Protein AF-A0A368G3A6-F1 (afdb_monomer)

Foldseek 3Di:
DDQDDDPPDDPLRNLLSVLLVCQQPVDVLSLVLLQEADDDPDDDDDPVRHHYDPPVVLVVSLLVVCVVVPCNDPCSCPHPVNVVSVVVSVSSSVSNRNSSVQQNQWDADPVVSDTHGDPVCVPPDDPPPPPPPPPPDDD

Radius of gyration: 18.79 Å; Cα contacts (8 Å, |Δi|>4): 119; chains: 1; bounding box: 37×65×43 Å

Structure (mmCIF, N/CA/C/O backbone):
data_AF-A0A368G3A6-F1
#
_entry.id   AF-A0A368G3A6-F1
#
loop_
_atom_site.group_PDB
_atom_site.id
_atom_site.type_symbol
_atom_site.label_atom_id
_atom_site.label_alt_id
_atom_site.label_comp_id
_atom_site.label_asym_id
_atom_site.label_entity_id
_atom_site.label_seq_id
_atom_site.pdbx_PDB_ins_code
_atom_site.Cartn_x
_atom_site.Cartn_y
_atom_site.Cartn_z
_atom_site.occupancy
_atom_site.B_iso_or_equiv
_atom_site.auth_seq_id
_atom_site.auth_comp_id
_atom_site.auth_asym_id
_atom_site.auth_atom_id
_atom_site.pdbx_PDB_model_num
ATOM 1 N N . MET A 1 1 ? 13.017 5.667 -6.980 1.00 52.59 1 MET A N 1
ATOM 2 C CA . MET A 1 1 ? 11.847 6.544 -6.786 1.00 52.59 1 MET A CA 1
ATOM 3 C C . MET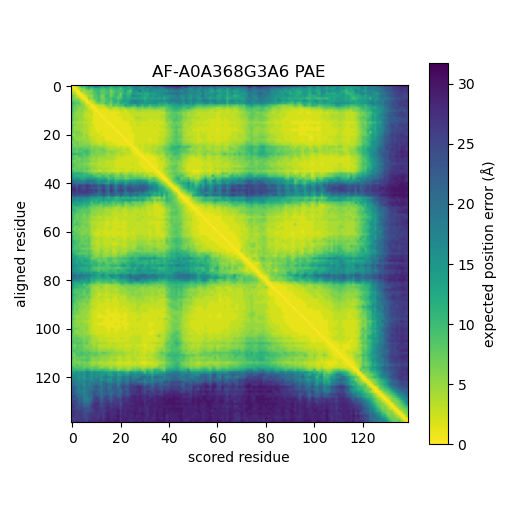 A 1 1 ? 11.887 6.927 -5.330 1.00 52.59 1 MET A C 1
ATOM 5 O O . MET A 1 1 ? 11.713 6.046 -4.495 1.00 52.59 1 MET A O 1
ATOM 9 N N . ASP A 1 2 ? 12.217 8.178 -5.041 1.00 55.88 2 ASP A N 1
ATOM 10 C CA . ASP A 1 2 ? 12.396 8.629 -3.664 1.00 55.88 2 ASP A CA 1
ATOM 11 C C . ASP A 1 2 ? 11.025 8.909 -3.047 1.00 55.88 2 ASP A C 1
ATOM 13 O O . ASP A 1 2 ? 10.130 9.445 -3.710 1.00 55.88 2 ASP A O 1
ATOM 17 N N . TYR A 1 3 ? 10.817 8.483 -1.801 1.00 60.41 3 TYR A N 1
ATOM 18 C CA . TYR A 1 3 ? 9.591 8.811 -1.081 1.00 60.41 3 TYR A CA 1
ATOM 19 C C . TYR A 1 3 ? 9.590 10.313 -0.785 1.00 60.41 3 TYR A C 1
ATOM 21 O O . TYR A 1 3 ? 10.352 10.791 0.050 1.00 60.41 3 TYR A O 1
ATOM 29 N N . GLN A 1 4 ? 8.738 11.059 -1.483 1.00 62.00 4 GLN A N 1
ATOM 30 C CA . GLN A 1 4 ? 8.565 12.490 -1.258 1.00 62.00 4 GLN A CA 1
ATOM 31 C C . GLN A 1 4 ? 7.314 12.728 -0.419 1.00 62.00 4 GLN A C 1
ATOM 33 O O . GLN A 1 4 ? 6.190 12.506 -0.881 1.00 62.00 4 GLN A O 1
ATOM 38 N N . TYR A 1 5 ? 7.520 13.192 0.812 1.00 59.34 5 TYR A N 1
ATOM 39 C CA . TYR A 1 5 ? 6.441 13.662 1.670 1.00 59.34 5 TYR A CA 1
ATOM 40 C C . TYR A 1 5 ? 5.799 14.912 1.060 1.00 59.34 5 TYR A C 1
ATOM 42 O O . TYR A 1 5 ? 6.483 15.875 0.713 1.00 59.34 5 TYR A O 1
ATOM 50 N N . ARG A 1 6 ? 4.473 14.898 0.923 1.00 67.00 6 ARG A N 1
ATOM 51 C CA . ARG A 1 6 ? 3.692 16.027 0.414 1.00 67.00 6 ARG A CA 1
ATOM 52 C C . ARG A 1 6 ? 2.894 16.599 1.576 1.00 67.00 6 ARG A C 1
ATOM 54 O O . ARG A 1 6 ? 1.987 15.947 2.075 1.00 67.00 6 ARG A O 1
ATOM 61 N N . SER A 1 7 ? 3.194 17.831 1.979 1.00 59.31 7 SER A N 1
ATOM 62 C CA . SER A 1 7 ? 2.597 18.488 3.157 1.00 59.31 7 SER A CA 1
ATOM 63 C C . SER A 1 7 ? 1.074 18.677 3.105 1.00 59.31 7 SER A C 1
ATOM 65 O O . SER A 1 7 ? 0.468 19.008 4.117 1.00 59.31 7 SER A O 1
ATOM 67 N N . ARG A 1 8 ? 0.446 18.470 1.939 1.00 73.56 8 ARG A N 1
ATOM 68 C CA . ARG A 1 8 ? -1.009 18.572 1.729 1.00 73.56 8 ARG A CA 1
ATOM 69 C C . ARG A 1 8 ? -1.706 17.224 1.529 1.00 73.56 8 ARG A C 1
ATOM 71 O O . ARG A 1 8 ? -2.898 17.213 1.227 1.00 73.56 8 ARG A O 1
ATOM 78 N N . ASP A 1 9 ? -0.988 16.109 1.646 1.00 78.19 9 ASP A N 1
ATOM 79 C CA . ASP A 1 9 ? -1.593 14.792 1.470 1.00 78.19 9 ASP A CA 1
ATOM 80 C C . ASP A 1 9 ? -2.432 14.423 2.702 1.00 78.19 9 ASP A C 1
ATOM 82 O O . ASP A 1 9 ? -1.983 14.512 3.843 1.00 78.19 9 ASP A O 1
ATOM 86 N N . ASN A 1 10 ? -3.663 13.969 2.472 1.00 83.56 10 ASN A N 1
ATOM 87 C CA . ASN A 1 10 ? -4.465 13.364 3.532 1.00 83.56 10 ASN A CA 1
ATOM 88 C C . ASN A 1 10 ? -3.927 11.969 3.906 1.00 83.56 10 ASN A C 1
ATOM 90 O O . ASN A 1 10 ? -3.131 11.375 3.174 1.00 83.56 10 ASN A O 1
ATOM 94 N N . ALA A 1 11 ? -4.397 11.413 5.028 1.00 81.38 11 ALA A N 1
ATOM 95 C CA . ALA A 1 11 ? -3.958 10.104 5.520 1.00 81.38 11 ALA A CA 1
ATOM 96 C C . ALA A 1 11 ? -4.044 9.006 4.444 1.00 81.38 11 ALA A C 1
ATOM 98 O O . ALA A 1 11 ? -3.087 8.267 4.229 1.00 81.38 11 ALA A O 1
ATOM 99 N N . PHE A 1 12 ? -5.136 8.965 3.676 1.00 86.56 12 PHE A N 1
ATOM 100 C CA . PHE A 1 12 ? -5.296 8.023 2.568 1.00 86.56 12 PHE A CA 1
ATOM 101 C C . PHE A 1 12 ? -4.214 8.178 1.485 1.00 86.56 12 PHE A C 1
ATOM 103 O O . PHE A 1 12 ? -3.678 7.179 0.994 1.00 86.56 12 PHE A O 1
ATOM 110 N N . GLN A 1 13 ? -3.884 9.409 1.087 1.00 86.88 13 GLN A N 1
ATOM 111 C CA . GLN A 1 13 ? -2.849 9.699 0.092 1.00 86.88 13 GLN A CA 1
ATOM 112 C C . GLN A 1 13 ? -1.457 9.327 0.609 1.00 86.88 13 GLN A C 1
ATOM 114 O O . GLN A 1 13 ? -0.714 8.658 -0.117 1.00 86.88 13 GLN A O 1
ATOM 119 N N . MET A 1 14 ? -1.151 9.657 1.868 1.00 85.25 14 MET A N 1
ATOM 120 C CA . MET A 1 14 ? 0.093 9.261 2.531 1.00 85.25 14 MET A CA 1
ATOM 121 C C . MET A 1 14 ? 0.232 7.738 2.589 1.00 85.25 14 MET A C 1
ATOM 123 O O . MET A 1 14 ? 1.210 7.196 2.072 1.00 85.25 14 MET A O 1
ATOM 127 N N . SER A 1 15 ? -0.780 7.024 3.098 1.00 88.38 15 SER A N 1
ATOM 128 C CA . SER A 1 15 ? -0.784 5.556 3.140 1.00 88.38 15 SER A CA 1
ATOM 129 C C . SER A 1 15 ? -0.657 4.948 1.742 1.00 88.38 15 SER A C 1
ATOM 131 O O . SER A 1 15 ? 0.076 3.984 1.549 1.00 88.38 15 SER A O 1
ATOM 133 N N . THR A 1 16 ? -1.318 5.523 0.731 1.00 90.56 16 THR A N 1
ATOM 134 C CA . THR A 1 16 ? -1.216 5.037 -0.655 1.00 90.56 16 THR A CA 1
ATOM 135 C C . THR A 1 16 ? 0.207 5.194 -1.197 1.00 90.56 16 THR A C 1
ATOM 137 O O . THR A 1 16 ? 0.723 4.286 -1.852 1.00 90.56 16 THR A O 1
ATOM 140 N N . SER A 1 17 ? 0.849 6.337 -0.951 1.00 88.31 17 SER A N 1
ATOM 141 C CA . SER A 1 17 ? 2.228 6.591 -1.381 1.00 88.31 17 SER A CA 1
ATOM 142 C C . SER A 1 17 ? 3.229 5.705 -0.645 1.00 88.31 17 SER A C 1
ATOM 144 O O . SER A 1 17 ? 4.126 5.155 -1.284 1.00 88.31 17 SER A O 1
ATOM 146 N N . PHE A 1 18 ? 3.021 5.483 0.651 1.00 88.69 18 PHE A N 1
ATOM 147 C CA . PHE A 1 18 ? 3.814 4.561 1.453 1.00 88.69 18 PHE A CA 1
ATOM 148 C C . PHE A 1 18 ? 3.693 3.111 0.964 1.00 88.69 18 PHE A C 1
ATOM 150 O O . PHE A 1 18 ? 4.701 2.474 0.664 1.00 88.69 18 PHE A O 1
ATOM 157 N N . TYR A 1 19 ? 2.472 2.598 0.778 1.00 91.75 19 TYR A N 1
ATOM 158 C CA . TYR A 1 19 ? 2.274 1.250 0.240 1.00 91.75 19 TYR A CA 1
ATOM 159 C C . TYR A 1 19 ? 2.880 1.095 -1.147 1.00 91.75 19 TYR A C 1
ATOM 161 O O . TYR A 1 19 ? 3.462 0.059 -1.453 1.00 91.75 19 TYR A O 1
ATOM 169 N N . ARG A 1 20 ? 2.778 2.124 -1.993 1.00 90.88 20 ARG A N 1
ATOM 170 C CA . ARG A 1 20 ? 3.413 2.109 -3.310 1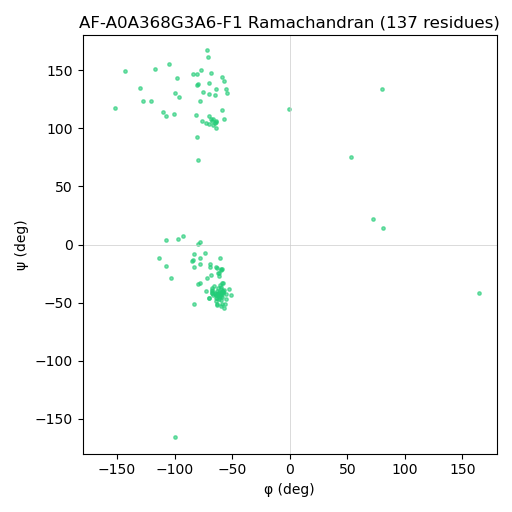.00 90.88 20 ARG A CA 1
ATOM 171 C C . ARG A 1 20 ? 4.926 1.950 -3.182 1.00 90.88 20 ARG A C 1
ATOM 173 O O . ARG A 1 20 ? 5.490 1.106 -3.868 1.00 90.88 20 ARG A O 1
ATOM 180 N N . PHE A 1 21 ? 5.552 2.730 -2.304 1.00 89.25 21 PHE A N 1
ATOM 181 C CA . PHE A 1 21 ? 6.979 2.623 -2.024 1.00 89.25 21 PHE A CA 1
ATOM 182 C C . PHE A 1 21 ? 7.347 1.221 -1.524 1.00 89.25 21 PHE A C 1
ATOM 184 O O . PHE A 1 21 ? 8.217 0.585 -2.113 1.00 89.25 21 PHE A O 1
ATOM 191 N N . LEU A 1 22 ? 6.648 0.691 -0.516 1.00 89.81 22 LEU A N 1
ATOM 192 C CA . LEU A 1 22 ? 6.915 -0.656 -0.006 1.00 89.81 22 LEU A CA 1
ATOM 193 C C . LEU A 1 22 ? 6.804 -1.713 -1.105 1.00 89.81 22 LEU A C 1
ATOM 195 O O . LEU A 1 22 ? 7.756 -2.441 -1.360 1.00 89.81 22 LEU A O 1
ATOM 199 N N . LEU A 1 23 ? 5.672 -1.770 -1.805 1.00 90.19 23 LEU A N 1
ATOM 200 C CA . LEU A 1 23 ? 5.381 -2.796 -2.809 1.00 90.19 23 LEU A CA 1
ATOM 201 C C . LEU A 1 23 ? 6.406 -2.836 -3.952 1.00 90.19 23 LEU A C 1
ATOM 203 O O . LEU A 1 23 ? 6.687 -3.914 -4.482 1.00 90.19 23 LEU A O 1
ATOM 207 N N . GLN A 1 24 ? 6.970 -1.681 -4.319 1.00 88.06 24 GLN A N 1
ATOM 208 C CA . GLN A 1 24 ? 8.023 -1.582 -5.331 1.00 88.06 24 GLN A CA 1
ATOM 209 C C . GLN A 1 24 ? 9.377 -2.119 -4.850 1.00 88.06 24 GLN A C 1
ATOM 211 O O . GLN A 1 24 ? 10.147 -2.593 -5.679 1.00 88.06 24 GLN A O 1
ATOM 216 N N . ASN A 1 25 ? 9.659 -2.060 -3.546 1.00 86.25 25 ASN A N 1
ATOM 217 C CA . ASN A 1 25 ? 10.971 -2.390 -2.984 1.00 86.25 25 ASN A CA 1
ATOM 218 C C . ASN A 1 25 ? 11.028 -3.774 -2.318 1.00 86.25 25 ASN A C 1
ATOM 220 O O . ASN A 1 25 ? 12.079 -4.405 -2.315 1.00 86.25 25 ASN A O 1
ATOM 224 N N . ILE A 1 26 ? 9.914 -4.281 -1.783 1.00 84.56 26 ILE A N 1
ATOM 225 C CA . ILE A 1 26 ? 9.884 -5.570 -1.065 1.00 84.56 26 ILE A CA 1
ATOM 226 C C . ILE A 1 26 ? 9.729 -6.783 -1.992 1.00 84.56 26 ILE A C 1
ATOM 228 O O . ILE A 1 26 ? 9.903 -7.922 -1.565 1.00 84.56 26 ILE A O 1
ATOM 232 N N . THR A 1 27 ? 9.363 -6.566 -3.258 1.00 85.12 27 THR A N 1
ATOM 233 C CA . THR A 1 27 ? 9.127 -7.656 -4.213 1.00 85.12 27 THR A CA 1
ATOM 234 C C . THR A 1 27 ? 10.382 -7.902 -5.043 1.00 85.12 27 THR A C 1
ATOM 236 O O . THR A 1 27 ? 10.871 -6.985 -5.697 1.00 85.12 27 THR A O 1
ATOM 239 N N . HIS A 1 28 ? 10.865 -9.147 -5.106 1.00 83.31 28 HIS A N 1
ATOM 240 C CA . HIS A 1 28 ? 11.969 -9.521 -5.992 1.00 83.31 28 HIS A CA 1
ATOM 241 C C . HIS A 1 28 ? 11.565 -10.621 -6.998 1.00 83.31 28 HIS A C 1
ATOM 243 O O . HIS A 1 28 ? 11.129 -11.703 -6.590 1.00 83.31 28 HIS A O 1
ATOM 249 N N . PRO A 1 29 ? 11.705 -10.391 -8.319 1.00 87.06 29 PRO A N 1
ATOM 250 C CA . PRO A 1 29 ? 11.915 -9.097 -8.978 1.00 87.06 29 PRO A CA 1
ATOM 251 C C . PRO A 1 29 ? 10.675 -8.186 -8.890 1.00 87.06 29 PRO A C 1
ATOM 253 O O . PRO A 1 29 ? 9.537 -8.664 -8.931 1.00 87.06 29 PRO A O 1
ATOM 256 N N . ALA A 1 30 ? 10.900 -6.871 -8.814 1.00 88.19 30 ALA A N 1
ATOM 257 C CA . ALA A 1 30 ? 9.893 -5.871 -8.447 1.00 88.19 30 ALA A CA 1
ATOM 258 C C . ALA A 1 30 ? 8.637 -5.878 -9.335 1.00 88.19 30 ALA A C 1
ATOM 260 O O . ALA A 1 30 ? 7.517 -5.814 -8.827 1.00 88.19 30 ALA A O 1
ATOM 261 N N . TYR A 1 31 ? 8.789 -6.073 -10.649 1.00 89.56 31 TYR A N 1
ATOM 262 C CA . TYR A 1 31 ? 7.668 -6.109 -11.599 1.00 89.56 31 TYR A CA 1
ATOM 263 C C . TYR A 1 31 ? 6.625 -7.202 -11.307 1.00 89.56 31 TYR A C 1
ATOM 265 O O . TYR A 1 31 ? 5.473 -7.094 -11.731 1.00 89.56 31 TYR A O 1
ATOM 273 N N . ARG A 1 32 ? 6.971 -8.261 -10.555 1.00 91.00 32 ARG A N 1
ATOM 274 C CA . ARG A 1 32 ? 6.019 -9.340 -10.231 1.00 91.00 32 ARG A CA 1
ATOM 275 C C . ARG A 1 32 ? 4.820 -8.855 -9.431 1.00 91.00 32 ARG A C 1
ATOM 277 O O . ARG A 1 32 ? 3.764 -9.483 -9.524 1.00 91.00 32 ARG A O 1
ATOM 284 N N . ILE A 1 33 ? 4.947 -7.747 -8.701 1.00 91.06 33 ILE A N 1
ATOM 285 C CA . ILE A 1 33 ? 3.845 -7.211 -7.904 1.00 91.06 33 ILE A CA 1
ATOM 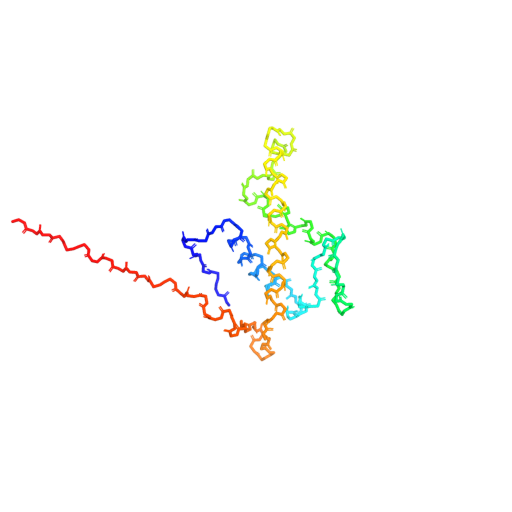286 C C . ILE A 1 33 ? 2.644 -6.796 -8.766 1.00 91.06 33 ILE A C 1
ATOM 288 O O . ILE A 1 33 ? 1.505 -6.861 -8.311 1.00 91.06 33 ILE A O 1
ATOM 292 N N . GLN A 1 34 ? 2.867 -6.478 -10.049 1.00 90.56 34 GLN A N 1
ATOM 293 C CA . GLN A 1 34 ? 1.806 -6.122 -10.998 1.00 90.56 34 GLN A CA 1
ATOM 294 C C . GLN A 1 34 ? 0.825 -7.273 -11.275 1.00 90.56 34 GLN A C 1
ATOM 296 O O . GLN A 1 34 ? -0.294 -7.034 -11.723 1.00 90.56 34 GLN A O 1
ATOM 301 N N . LYS A 1 35 ? 1.211 -8.522 -10.983 1.00 90.38 35 LYS A N 1
ATOM 302 C CA . LYS A 1 35 ? 0.348 -9.702 -11.154 1.00 90.38 35 LYS A CA 1
ATOM 303 C C . LYS A 1 35 ? -0.687 -9.854 -10.038 1.00 90.38 35 LYS A C 1
ATOM 305 O O . LYS A 1 35 ? -1.577 -10.694 -10.168 1.00 90.38 35 LYS A O 1
ATOM 310 N N . TYR A 1 36 ? -0.566 -9.088 -8.953 1.00 89.25 36 TYR A N 1
ATOM 311 C CA . TYR A 1 36 ? -1.411 -9.214 -7.771 1.00 89.25 36 TYR A CA 1
ATOM 312 C C . TYR A 1 36 ? -2.448 -8.091 -7.661 1.00 89.25 36 TYR A C 1
ATOM 314 O O . TYR A 1 36 ? -2.294 -6.975 -8.168 1.00 89.25 36 TYR A O 1
ATOM 322 N N . ALA A 1 37 ? -3.534 -8.393 -6.963 1.00 83.19 37 ALA A N 1
ATOM 323 C CA . ALA A 1 37 ? -4.576 -7.462 -6.583 1.00 83.19 37 ALA A CA 1
ATOM 324 C C . ALA A 1 37 ? -5.097 -7.815 -5.189 1.00 83.19 37 ALA A C 1
ATOM 326 O O . ALA A 1 37 ? -5.165 -8.980 -4.819 1.00 83.19 37 ALA A O 1
ATOM 327 N N . ILE A 1 38 ? -5.536 -6.807 -4.445 1.00 78.38 38 ILE A N 1
ATOM 328 C CA . ILE A 1 38 ? -6.366 -7.012 -3.259 1.00 78.38 38 ILE A CA 1
ATOM 329 C C . ILE A 1 38 ? -7.808 -6.750 -3.668 1.00 78.38 38 ILE A C 1
ATOM 331 O O . ILE A 1 38 ? -8.100 -5.727 -4.297 1.00 78.38 38 ILE A O 1
ATOM 335 N N . ARG A 1 39 ? -8.713 -7.673 -3.342 1.00 69.69 39 ARG A N 1
ATOM 336 C CA . ARG A 1 39 ? -10.115 -7.622 -3.770 1.00 69.69 39 ARG A CA 1
ATOM 337 C C . ARG A 1 39 ? -11.035 -7.815 -2.577 1.00 69.69 39 ARG A C 1
ATOM 339 O O . ARG A 1 39 ? -10.845 -8.723 -1.781 1.00 69.69 39 ARG A O 1
ATOM 346 N N . LYS A 1 40 ? -12.075 -6.982 -2.481 1.00 62.81 40 LYS A N 1
ATOM 347 C CA . LYS A 1 40 ? -13.208 -7.289 -1.601 1.00 62.81 40 LYS A CA 1
ATOM 348 C C . LYS A 1 40 ? -14.075 -8.318 -2.313 1.00 62.81 40 LYS A C 1
ATOM 350 O O . LYS A 1 40 ? -14.542 -8.053 -3.422 1.00 62.81 40 LYS A O 1
ATOM 355 N N . ASN A 1 41 ? -14.316 -9.463 -1.684 1.00 59.31 41 ASN A N 1
ATOM 356 C CA . ASN A 1 41 ? -15.413 -10.333 -2.093 1.00 59.31 41 ASN A CA 1
ATOM 357 C C . ASN A 1 41 ? -16.703 -9.509 -1.972 1.00 59.31 41 ASN A C 1
ATOM 359 O O . ASN A 1 41 ? -17.026 -9.056 -0.877 1.00 59.31 41 ASN A O 1
ATOM 363 N N . GLY A 1 42 ? -17.403 -9.230 -3.078 1.00 52.31 42 GLY A N 1
ATOM 364 C CA . GLY A 1 42 ? -18.716 -8.595 -2.954 1.00 52.31 42 GLY A CA 1
ATOM 365 C C . GLY A 1 42 ? -19.346 -7.953 -4.183 1.00 52.31 42 GLY A C 1
ATOM 366 O O . GLY A 1 42 ? -20.547 -8.118 -4.343 1.00 52.31 42 GLY A O 1
ATOM 367 N N . ARG A 1 43 ? -18.641 -7.216 -5.056 1.00 51.44 43 ARG A N 1
ATOM 368 C CA . ARG A 1 43 ? -19.316 -6.513 -6.175 1.00 51.44 43 ARG A CA 1
ATOM 369 C C . ARG A 1 43 ? -18.420 -6.309 -7.401 1.00 51.44 43 ARG A C 1
ATOM 371 O O . ARG A 1 43 ? -17.454 -5.561 -7.325 1.00 51.44 43 ARG A O 1
ATOM 378 N N . GLY A 1 44 ? -18.825 -6.910 -8.525 1.00 49.41 44 GLY A N 1
ATOM 379 C CA . GLY A 1 44 ? -18.512 -6.473 -9.895 1.00 49.41 44 GLY A CA 1
ATOM 380 C C . GLY A 1 44 ? -17.133 -6.829 -10.473 1.00 49.41 44 GLY A C 1
ATOM 381 O O . GLY A 1 44 ? -16.105 -6.630 -9.840 1.00 49.41 44 GLY A O 1
ATOM 382 N N . GLY A 1 45 ? -17.138 -7.319 -11.721 1.00 54.44 45 GLY A N 1
ATOM 383 C CA . GLY A 1 45 ? -16.004 -7.329 -12.659 1.00 54.44 45 GLY A CA 1
ATOM 384 C C . GLY A 1 45 ? -14.697 -7.945 -12.154 1.00 54.44 45 GLY A C 1
ATOM 385 O O . GLY A 1 45 ? -13.733 -7.229 -11.889 1.00 54.44 45 GLY A O 1
ATOM 386 N N . ARG A 1 46 ? -14.615 -9.280 -12.072 1.00 56.03 46 ARG A N 1
ATOM 387 C CA . ARG A 1 46 ? -13.317 -9.947 -11.889 1.00 56.03 46 ARG A CA 1
ATOM 388 C C . ARG A 1 46 ? -12.502 -9.822 -13.173 1.00 56.03 46 ARG A C 1
ATOM 390 O O . ARG A 1 46 ? -12.780 -10.523 -14.140 1.00 56.03 46 ARG A O 1
ATOM 397 N N . ASP A 1 47 ? -11.434 -9.031 -13.132 1.00 67.06 47 ASP A N 1
ATOM 398 C CA . ASP A 1 47 ? -10.311 -9.263 -14.038 1.00 67.06 47 ASP A CA 1
ATOM 399 C C . ASP A 1 47 ? -9.717 -10.629 -13.669 1.00 67.06 47 ASP A C 1
ATOM 401 O O . ASP A 1 47 ? -9.153 -10.786 -12.583 1.00 67.06 47 ASP A O 1
ATOM 405 N N . ARG A 1 48 ? -9.949 -11.642 -14.507 1.00 72.44 48 ARG A N 1
ATOM 406 C CA . ARG A 1 48 ? -9.520 -13.026 -14.252 1.00 72.44 48 ARG A CA 1
ATOM 407 C C . ARG A 1 48 ? -8.010 -13.213 -14.437 1.00 72.44 48 ARG A C 1
ATOM 409 O O . ARG A 1 48 ? -7.506 -14.279 -14.106 1.00 72.44 48 ARG A O 1
ATOM 416 N N . SER A 1 49 ? -7.299 -12.200 -14.942 1.00 79.62 49 SER A N 1
ATOM 417 C CA . SER A 1 49 ? -5.857 -12.273 -15.191 1.00 79.62 49 SER A CA 1
ATOM 418 C C . SER A 1 49 ? -4.994 -11.998 -13.951 1.00 79.62 49 SER A C 1
ATOM 420 O O . SER A 1 49 ? -3.830 -12.398 -13.923 1.00 79.62 49 SER A O 1
ATOM 422 N N . LEU A 1 50 ? -5.541 -11.351 -12.912 1.00 84.38 50 LEU A N 1
ATOM 423 C CA . LEU A 1 50 ? -4.784 -10.991 -11.704 1.00 84.38 50 LEU A CA 1
ATOM 424 C C . LEU A 1 50 ? -5.002 -12.002 -10.576 1.00 84.38 50 LEU A C 1
ATOM 426 O O . LEU A 1 50 ? -6.119 -12.473 -10.357 1.00 84.38 50 LEU A O 1
ATOM 430 N N . LYS A 1 51 ? -3.938 -12.259 -9.813 1.00 86.75 51 LYS A N 1
ATOM 431 C CA . LYS A 1 51 ? -3.951 -13.098 -8.611 1.00 86.75 51 LYS A CA 1
ATOM 432 C C . LYS A 1 51 ? -4.390 -12.288 -7.397 1.00 86.75 51 LYS A C 1
ATOM 434 O O . LYS A 1 51 ? -4.051 -11.110 -7.289 1.00 86.75 51 LYS A O 1
ATOM 439 N N . ASP A 1 52 ? -5.082 -12.924 -6.463 1.00 86.50 52 ASP A N 1
ATOM 440 C CA . ASP A 1 52 ? -5.306 -12.317 -5.155 1.00 86.50 52 ASP A CA 1
ATOM 441 C C . ASP A 1 52 ? -3.980 -12.269 -4.380 1.00 86.50 52 ASP A C 1
ATOM 443 O O . ASP A 1 52 ? -3.164 -13.195 -4.454 1.00 86.50 52 ASP A O 1
ATOM 447 N N . LEU A 1 53 ? -3.730 -11.161 -3.680 1.00 87.00 53 LEU A N 1
ATOM 448 C CA . LEU A 1 53 ? -2.586 -11.055 -2.782 1.00 87.00 53 LEU A CA 1
ATOM 449 C C . LEU A 1 53 ? -2.764 -12.083 -1.650 1.00 87.00 53 LEU A C 1
ATOM 451 O O . LEU A 1 53 ? -3.862 -12.173 -1.095 1.00 87.00 53 LEU A O 1
ATOM 455 N N . PRO A 1 54 ? -1.731 -12.868 -1.292 1.00 89.38 54 PRO A N 1
ATOM 456 C CA . PRO A 1 54 ? -1.848 -13.822 -0.198 1.00 89.38 54 PRO A CA 1
ATOM 457 C C . PRO A 1 54 ? -2.318 -13.131 1.083 1.00 89.38 54 PRO A C 1
ATOM 459 O O . PRO A 1 54 ? -1.739 -12.123 1.490 1.00 89.38 54 PRO A O 1
ATOM 462 N N . ARG A 1 55 ? -3.340 -13.698 1.738 1.00 87.56 55 ARG A N 1
ATOM 463 C CA . ARG A 1 55 ? -3.976 -13.104 2.927 1.00 87.56 55 ARG A CA 1
ATOM 464 C C . ARG A 1 55 ? -2.966 -12.745 4.018 1.00 87.56 55 ARG A C 1
ATOM 466 O O . ARG A 1 55 ? -3.099 -11.704 4.644 1.00 87.56 55 ARG A O 1
ATOM 473 N N . THR A 1 56 ? -1.944 -13.571 4.223 1.00 89.62 56 THR A N 1
ATOM 474 C CA . THR A 1 56 ? -0.882 -13.309 5.205 1.00 89.62 56 THR A CA 1
ATOM 475 C C . T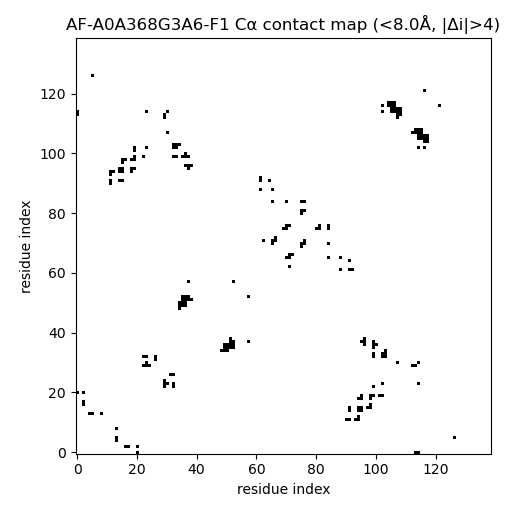HR A 1 56 ? -0.104 -12.030 4.896 1.00 89.62 56 THR A C 1
ATOM 477 O O . THR A 1 56 ? 0.179 -11.261 5.804 1.00 89.62 56 THR A O 1
ATOM 480 N N . ILE A 1 57 ? 0.203 -11.772 3.621 1.00 88.69 57 ILE A N 1
ATOM 481 C CA . ILE A 1 57 ? 0.922 -10.562 3.196 1.00 88.69 57 ILE A CA 1
ATOM 482 C C . ILE A 1 57 ? 0.012 -9.338 3.294 1.00 88.69 57 ILE A C 1
ATOM 484 O O . ILE A 1 57 ? 0.449 -8.283 3.736 1.00 88.69 57 ILE A O 1
ATOM 488 N N . GLU A 1 58 ? -1.260 -9.482 2.919 1.00 89.81 58 GLU A N 1
ATOM 489 C CA . GLU A 1 58 ? -2.259 -8.428 3.107 1.00 89.81 58 GLU A CA 1
ATOM 490 C C . GLU A 1 58 ? -2.360 -8.007 4.578 1.00 89.81 58 GLU A C 1
ATOM 492 O O . GLU A 1 58 ? -2.255 -6.820 4.869 1.00 89.81 58 GLU A O 1
ATOM 497 N N . MET A 1 59 ? -2.521 -8.966 5.494 1.00 89.94 59 MET A N 1
ATOM 498 C CA . MET A 1 59 ? -2.626 -8.674 6.927 1.00 89.94 59 MET A CA 1
ATOM 499 C C . MET A 1 59 ? -1.335 -8.060 7.461 1.00 89.94 59 MET A C 1
ATOM 501 O O . MET A 1 59 ? -1.399 -7.005 8.072 1.00 89.94 59 MET A O 1
ATOM 505 N N . MET A 1 60 ? -0.174 -8.626 7.119 1.00 90.44 60 MET A N 1
ATOM 506 C CA . MET A 1 60 ? 1.129 -8.087 7.521 1.00 90.44 60 MET A CA 1
ATOM 507 C C . MET A 1 60 ? 1.313 -6.620 7.107 1.00 90.44 60 MET A C 1
ATOM 509 O O . MET A 1 60 ? 1.808 -5.819 7.893 1.00 90.44 60 MET A O 1
ATOM 513 N N . LEU A 1 61 ? 0.909 -6.249 5.887 1.00 90.44 61 LEU A N 1
ATOM 514 C CA . LEU A 1 61 ? 1.021 -4.868 5.408 1.00 90.44 61 LEU A CA 1
ATOM 515 C C . LEU A 1 61 ? 0.088 -3.909 6.156 1.00 90.44 61 LEU A C 1
ATOM 517 O O . LEU A 1 61 ? 0.473 -2.767 6.395 1.00 90.44 61 LEU A O 1
ATOM 521 N N . LEU A 1 62 ? -1.119 -4.358 6.506 1.00 89.56 62 LEU A N 1
ATOM 522 C CA . LEU A 1 62 ? -2.064 -3.564 7.293 1.00 89.56 62 LEU A CA 1
ATOM 523 C C . LEU A 1 62 ? -1.583 -3.408 8.737 1.00 89.56 62 LEU A C 1
ATOM 525 O O . LEU A 1 62 ? -1.585 -2.297 9.251 1.00 89.56 62 LEU A O 1
ATOM 529 N N . ASP A 1 63 ? -1.138 -4.502 9.352 1.00 89.12 63 ASP A N 1
ATOM 530 C CA . ASP A 1 63 ? -0.680 -4.535 10.742 1.00 89.12 63 ASP A CA 1
ATOM 531 C C . ASP A 1 63 ? 0.562 -3.652 10.920 1.00 89.12 63 ASP A C 1
ATOM 533 O O . ASP A 1 63 ? 0.607 -2.838 11.833 1.00 89.12 63 ASP A O 1
ATOM 537 N N . PHE A 1 64 ? 1.512 -3.700 9.977 1.00 87.25 64 PHE A N 1
ATOM 538 C CA . PHE A 1 64 ? 2.687 -2.823 10.006 1.00 87.25 64 PHE A CA 1
ATOM 539 C C . PHE A 1 64 ? 2.311 -1.336 10.018 1.00 87.25 64 PHE A C 1
ATOM 541 O O . PHE A 1 64 ? 2.940 -0.522 10.693 1.00 87.25 64 PHE A O 1
ATOM 548 N N . LEU A 1 65 ? 1.289 -0.961 9.247 1.00 85.38 65 LEU A N 1
ATOM 549 C CA . LEU A 1 65 ? 0.868 0.430 9.158 1.00 85.38 65 LEU A CA 1
ATOM 550 C C . LEU A 1 65 ? 0.036 0.834 10.379 1.00 85.38 65 LEU A C 1
ATOM 552 O O . LEU A 1 65 ? 0.181 1.966 10.823 1.00 85.38 65 LEU A O 1
ATOM 556 N N . GLU A 1 66 ? -0.755 -0.077 10.959 1.00 85.81 66 GLU A N 1
ATOM 557 C CA . GLU A 1 66 ? -1.414 0.111 12.262 1.00 85.81 66 GLU A CA 1
ATOM 558 C C . GLU A 1 66 ? -0.411 0.326 13.399 1.00 85.81 66 GLU A C 1
ATOM 560 O O . GLU A 1 66 ? -0.610 1.230 14.215 1.00 85.81 66 GLU A O 1
ATOM 565 N N . ASP A 1 67 ? 0.675 -0.450 13.428 1.00 86.31 67 ASP A N 1
ATOM 566 C CA . ASP A 1 67 ? 1.767 -0.284 14.389 1.00 86.31 67 ASP A CA 1
ATOM 567 C C . ASP A 1 67 ? 2.419 1.098 14.228 1.00 86.31 67 ASP A C 1
ATOM 569 O O . ASP A 1 67 ? 2.600 1.820 15.210 1.00 86.31 67 ASP A O 1
ATOM 573 N N . LEU A 1 68 ? 2.687 1.516 12.984 1.00 82.12 68 LEU A N 1
ATOM 574 C CA . LEU A 1 68 ? 3.305 2.809 12.674 1.00 82.12 68 LEU A CA 1
ATOM 575 C C . LEU A 1 68 ? 2.472 4.009 13.152 1.00 82.12 68 LEU A C 1
ATOM 577 O O . LEU A 1 68 ? 3.038 5.024 13.554 1.00 82.12 68 LEU A O 1
ATOM 581 N N . ILE A 1 69 ? 1.141 3.910 13.107 1.00 80.06 69 ILE A N 1
ATOM 582 C CA . ILE A 1 69 ? 0.241 4.983 13.559 1.00 80.06 69 ILE A CA 1
ATOM 583 C C . ILE A 1 69 ? -0.195 4.836 15.027 1.00 80.06 69 ILE A C 1
ATOM 585 O O . ILE A 1 69 ? -1.050 5.590 15.488 1.00 80.06 69 ILE A O 1
ATOM 589 N N . GLY A 1 70 ? 0.383 3.883 15.767 1.00 80.62 70 GLY A N 1
ATOM 590 C CA . GLY A 1 70 ? 0.156 3.712 17.204 1.00 80.62 70 GLY A CA 1
ATOM 591 C C . GLY A 1 70 ? -1.125 2.960 17.582 1.00 80.62 70 GLY A C 1
ATOM 592 O O . GLY A 1 70 ? -1.511 2.983 18.748 1.00 80.62 70 GLY A O 1
ATOM 593 N N . TYR A 1 71 ? -1.777 2.276 16.635 1.00 80.69 71 TYR A N 1
ATOM 594 C CA . TYR A 1 71 ? -2.939 1.408 16.903 1.00 80.69 71 TYR A CA 1
ATOM 595 C C . TYR A 1 71 ? -2.577 -0.081 17.038 1.00 80.69 71 TYR A C 1
ATOM 597 O O . TYR A 1 71 ? -3.460 -0.923 17.214 1.00 80.69 71 TYR A O 1
ATOM 605 N N . GLY A 1 72 ? -1.284 -0.402 16.991 1.00 75.00 72 GLY A N 1
ATOM 606 C CA . GLY A 1 72 ? -0.748 -1.747 17.188 1.00 75.00 72 GLY A CA 1
ATOM 607 C C . GLY A 1 72 ? -0.850 -2.302 18.610 1.00 75.00 72 GLY A C 1
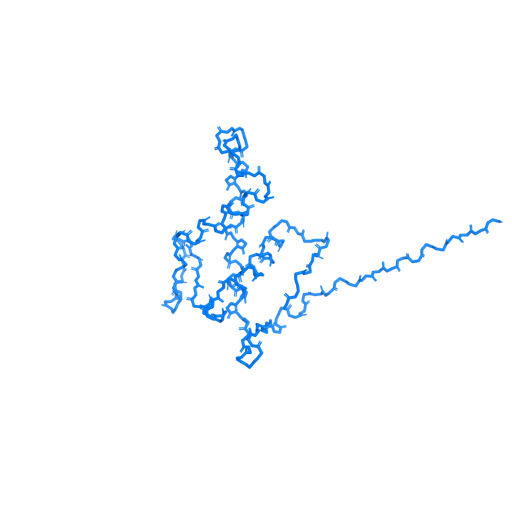ATOM 608 O 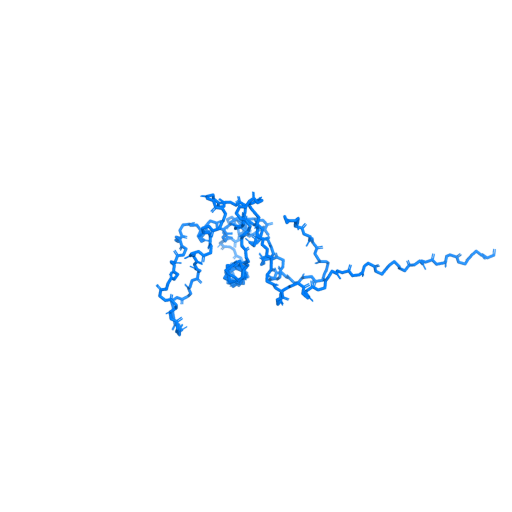O . GLY A 1 72 ? -0.725 -3.511 18.797 1.00 75.00 72 GLY A O 1
ATOM 609 N N . THR A 1 73 ? -1.076 -1.447 19.615 1.00 76.88 73 THR A N 1
ATOM 610 C CA . THR A 1 73 ? -1.013 -1.842 21.032 1.00 76.88 73 THR A CA 1
ATOM 611 C C . THR A 1 73 ? -2.251 -2.615 21.481 1.00 76.88 73 THR A C 1
ATOM 613 O O . THR A 1 73 ? -3.353 -2.390 20.981 1.00 76.88 73 THR A O 1
ATOM 616 N N . GLU A 1 74 ? -2.102 -3.511 22.458 1.00 76.12 74 GLU A N 1
ATOM 617 C CA . GLU A 1 74 ? -3.217 -4.315 22.984 1.00 76.12 74 GLU A CA 1
ATOM 618 C C . GLU A 1 74 ? -4.362 -3.435 23.525 1.00 76.12 74 GLU A C 1
ATOM 620 O O . GLU A 1 74 ? -5.538 -3.746 23.328 1.00 76.12 74 GLU A O 1
ATOM 625 N N . GLU A 1 75 ? -4.048 -2.269 24.094 1.00 69.62 75 GLU A N 1
ATOM 626 C CA . GLU A 1 75 ? -5.033 -1.294 24.575 1.00 69.62 75 GLU A CA 1
ATOM 627 C C . GLU A 1 75 ? -5.818 -0.656 23.424 1.00 69.62 75 GLU A C 1
ATOM 629 O O . GLU A 1 75 ? -7.033 -0.486 23.516 1.00 69.62 75 GLU A O 1
ATOM 634 N N . ALA A 1 76 ? -5.159 -0.341 22.306 1.00 70.50 76 ALA A N 1
ATOM 635 C CA . ALA A 1 76 ? -5.836 0.132 21.100 1.00 70.50 76 ALA A CA 1
ATOM 636 C C . ALA A 1 76 ? -6.682 -0.975 20.447 1.00 70.50 76 ALA A C 1
ATOM 638 O O . ALA A 1 76 ? -7.678 -0.692 19.770 1.00 70.50 76 ALA A O 1
ATOM 639 N N . ARG A 1 77 ? -6.305 -2.243 20.662 1.00 70.81 77 ARG A N 1
ATOM 640 C CA . ARG A 1 77 ? -7.004 -3.409 20.115 1.00 70.81 77 ARG A CA 1
ATOM 641 C C . ARG A 1 77 ? -8.255 -3.799 20.898 1.00 70.81 77 ARG A C 1
ATOM 643 O O . ARG A 1 77 ? -9.208 -4.264 20.265 1.00 70.81 77 ARG A O 1
ATOM 650 N N . ALA A 1 78 ? -8.251 -3.612 22.217 1.00 73.19 78 ALA A N 1
ATOM 651 C CA . ALA A 1 78 ? -9.317 -4.038 23.127 1.00 73.19 78 ALA A CA 1
ATOM 652 C C . ALA A 1 78 ? -10.092 -2.885 23.801 1.00 73.19 78 ALA A C 1
ATOM 654 O O . ALA A 1 78 ? -11.133 -3.139 24.401 1.00 73.19 78 ALA A O 1
ATOM 655 N N . GLY A 1 79 ? -9.611 -1.641 23.712 1.00 69.44 79 GLY A N 1
ATOM 656 C CA . GLY A 1 79 ? -10.205 -0.471 24.370 1.00 69.44 79 GLY A CA 1
ATOM 657 C C . GLY A 1 79 ? -11.079 0.411 23.468 1.00 69.44 79 GLY A C 1
ATOM 658 O O . GLY A 1 79 ? -11.432 0.051 22.343 1.00 69.44 79 GLY A O 1
ATOM 659 N N . ASP A 1 80 ? -11.387 1.617 23.950 1.00 66.81 80 ASP A N 1
ATOM 660 C CA . ASP A 1 80 ? -12.333 2.573 23.337 1.00 66.81 80 ASP A CA 1
ATOM 661 C C . ASP A 1 80 ? -11.965 3.007 21.908 1.00 66.81 80 ASP A C 1
ATOM 663 O O . ASP A 1 80 ? -12.819 3.400 21.113 1.00 66.81 80 ASP A O 1
ATOM 667 N N . LYS A 1 81 ? -10.688 2.873 21.541 1.00 69.69 81 LYS A N 1
ATOM 668 C CA . LYS A 1 81 ? -10.169 3.182 20.203 1.00 69.69 81 LYS A CA 1
ATOM 669 C C . LYS A 1 81 ? -10.439 2.084 19.166 1.00 69.69 81 LYS A C 1
ATOM 671 O O . LYS A 1 81 ? -10.062 2.230 18.004 1.00 69.69 81 LYS A O 1
ATOM 676 N N . CYS A 1 82 ? -11.108 0.992 19.540 1.00 77.75 82 CYS A N 1
ATOM 677 C CA . CYS A 1 82 ? -11.343 -0.152 18.659 1.00 77.75 82 CYS A CA 1
ATOM 678 C C . CYS A 1 82 ? -12.161 0.213 17.405 1.00 77.75 82 CYS A C 1
ATOM 680 O O . CYS A 1 82 ? -11.814 -0.214 16.301 1.00 77.75 82 CYS A O 1
ATOM 682 N N . ALA A 1 83 ? -13.207 1.036 17.544 1.00 80.00 83 ALA A N 1
ATOM 683 C CA . ALA A 1 83 ? -14.033 1.469 16.413 1.00 80.00 83 ALA A CA 1
ATOM 684 C C . ALA A 1 83 ? -13.264 2.391 15.448 1.00 80.00 83 ALA A C 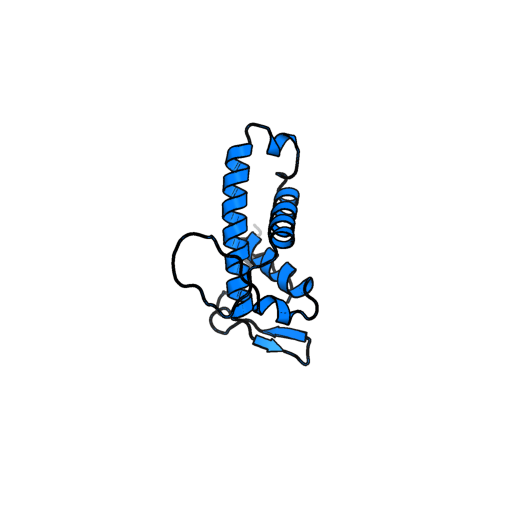1
ATOM 686 O O . ALA A 1 83 ? -13.340 2.221 14.230 1.00 80.00 83 ALA A O 1
ATOM 687 N N . GLU A 1 84 ? -12.479 3.320 15.996 1.00 81.75 84 GLU A N 1
ATOM 688 C CA . GLU A 1 84 ? -11.604 4.215 15.235 1.00 81.75 84 GLU A CA 1
ATOM 689 C C . GLU A 1 84 ? -10.524 3.422 14.481 1.00 81.75 84 GLU A C 1
ATOM 691 O O . GLU A 1 84 ? -10.365 3.585 13.270 1.00 81.75 84 GLU A O 1
ATOM 696 N N . ARG A 1 85 ? -9.868 2.466 15.150 1.00 84.19 85 ARG A N 1
ATOM 697 C CA . ARG A 1 85 ? -8.923 1.530 14.524 1.00 84.19 85 ARG A CA 1
ATOM 698 C C . ARG A 1 85 ? -9.559 0.776 13.355 1.00 84.19 85 ARG A C 1
ATOM 700 O O . ARG A 1 85 ? -8.958 0.691 12.288 1.00 84.19 85 ARG A O 1
ATOM 707 N N . LEU A 1 86 ? -10.770 0.234 13.518 1.00 84.50 86 LEU A N 1
ATOM 708 C CA . LEU A 1 86 ? -11.461 -0.489 12.439 1.00 84.50 86 LEU A CA 1
ATOM 709 C C . LEU A 1 86 ? -11.759 0.417 11.234 1.00 84.50 86 LEU A C 1
ATOM 711 O O . LEU A 1 86 ? -11.642 -0.029 10.086 1.00 84.50 86 LEU A O 1
ATOM 715 N N . ALA A 1 87 ? -12.109 1.684 11.476 1.00 84.81 87 ALA A N 1
ATOM 716 C CA . ALA A 1 87 ? -12.284 2.674 10.418 1.00 84.81 87 ALA A CA 1
ATOM 717 C C . ALA A 1 87 ? -10.959 2.942 9.682 1.00 84.81 87 ALA A C 1
ATOM 719 O O . ALA A 1 87 ? -10.917 2.820 8.453 1.00 84.81 87 ALA A O 1
ATOM 720 N N . TYR A 1 88 ? -9.866 3.185 10.415 1.00 84.25 88 TYR A N 1
ATOM 721 C CA . TYR A 1 88 ? -8.531 3.357 9.833 1.00 84.25 88 TYR A CA 1
ATOM 722 C C . TYR A 1 88 ? -8.081 2.133 9.041 1.00 84.25 88 TYR A C 1
ATOM 724 O O . TYR A 1 88 ? -7.637 2.275 7.902 1.00 84.25 88 TYR A O 1
ATOM 732 N N . ARG A 1 89 ? -8.268 0.918 9.567 1.00 87.44 89 ARG A N 1
ATOM 733 C CA . ARG A 1 89 ? -7.928 -0.323 8.856 1.00 87.44 89 ARG A CA 1
ATOM 734 C C . ARG A 1 89 ? -8.669 -0.422 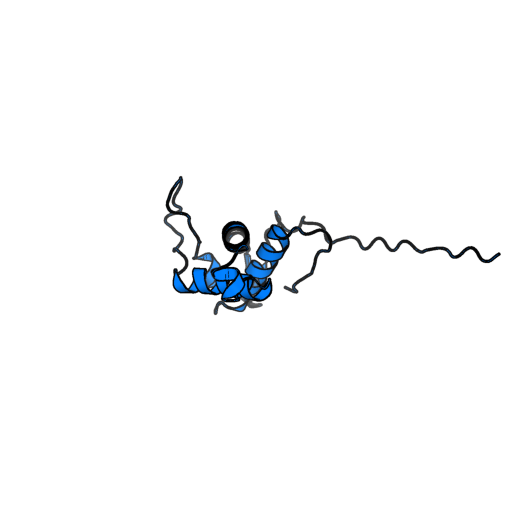7.526 1.00 87.44 89 ARG A C 1
ATOM 736 O O . ARG A 1 89 ? -8.091 -0.803 6.506 1.00 87.44 89 ARG A O 1
ATOM 743 N N . ALA A 1 90 ? -9.946 -0.036 7.494 1.00 87.12 90 ALA A N 1
ATOM 744 C CA . ALA A 1 90 ? -10.723 -0.005 6.260 1.00 87.12 90 ALA A CA 1
ATOM 745 C C . ALA A 1 90 ? -10.206 1.044 5.257 1.00 87.12 90 ALA A C 1
ATOM 747 O O . ALA A 1 90 ? -10.252 0.797 4.046 1.00 87.12 90 ALA A O 1
ATOM 748 N N . GLU A 1 91 ? -9.716 2.194 5.724 1.00 88.44 91 GLU A N 1
ATOM 749 C CA . GLU A 1 91 ? -9.069 3.208 4.882 1.00 88.44 91 GLU A CA 1
ATOM 750 C C . GLU A 1 91 ? -7.708 2.753 4.354 1.00 88.44 91 GLU A C 1
ATOM 752 O O . GLU A 1 91 ? -7.463 2.844 3.149 1.00 88.44 91 GLU A O 1
ATOM 757 N N . MET A 1 92 ? -6.865 2.175 5.209 1.00 90.00 92 MET A N 1
ATOM 758 C CA . MET A 1 92 ? -5.580 1.586 4.832 1.00 90.00 92 MET A CA 1
ATOM 759 C C . MET A 1 92 ? -5.748 0.498 3.784 1.00 90.00 92 MET A C 1
ATOM 761 O O . MET A 1 92 ? -5.021 0.455 2.794 1.00 90.00 92 MET A O 1
ATOM 765 N N . PHE A 1 93 ? -6.767 -0.339 3.944 1.00 89.75 93 PHE A N 1
ATOM 766 C CA . PHE A 1 93 ? -7.104 -1.356 2.964 1.00 89.75 93 PHE A CA 1
ATOM 767 C C . PHE A 1 93 ? -7.467 -0.748 1.600 1.00 89.75 93 PHE A C 1
ATOM 769 O O . PHE A 1 93 ? -7.005 -1.220 0.558 1.00 89.75 93 PHE A O 1
ATOM 776 N N . LYS A 1 94 ? -8.258 0.336 1.576 1.00 90.00 94 LYS A N 1
ATOM 777 C CA . LYS A 1 94 ? -8.544 1.075 0.332 1.00 90.00 94 LYS A CA 1
ATOM 778 C C . LYS A 1 94 ? -7.264 1.681 -0.258 1.00 90.00 94 LYS A C 1
ATOM 780 O O . LYS A 1 94 ? -7.095 1.651 -1.478 1.00 90.00 94 LYS A O 1
ATOM 785 N N . ALA A 1 95 ? -6.376 2.218 0.579 1.00 91.50 95 ALA A N 1
ATOM 786 C CA . ALA A 1 95 ? -5.112 2.815 0.154 1.00 91.50 95 ALA A CA 1
ATOM 787 C C . ALA A 1 95 ? -4.176 1.768 -0.469 1.00 91.50 95 ALA A C 1
ATOM 789 O O . ALA A 1 95 ? -3.614 1.993 -1.541 1.00 91.50 95 ALA A O 1
ATOM 790 N N . LEU A 1 96 ? -4.087 0.578 0.126 1.00 92.44 96 LEU A N 1
ATOM 791 C CA . LEU A 1 96 ? -3.309 -0.540 -0.400 1.00 92.44 96 LEU A CA 1
ATOM 792 C C . LEU A 1 96 ? -3.870 -1.041 -1.743 1.00 92.44 96 LEU A C 1
ATOM 794 O O . LEU A 1 96 ? -3.120 -1.251 -2.701 1.00 92.44 96 LEU A O 1
ATOM 798 N N . GLN A 1 97 ? -5.200 -1.144 -1.872 1.00 90.94 97 GLN A N 1
ATOM 799 C CA . GLN A 1 97 ? -5.847 -1.426 -3.161 1.00 90.94 97 GLN A CA 1
ATOM 800 C C . GLN A 1 97 ? -5.522 -0.366 -4.225 1.00 90.94 97 GLN A C 1
ATOM 802 O O . GLN A 1 97 ? -5.300 -0.707 -5.393 1.00 90.94 97 GLN A O 1
ATOM 807 N N . ALA A 1 98 ? -5.508 0.915 -3.845 1.00 89.81 98 ALA A N 1
ATOM 808 C CA . ALA A 1 98 ? -5.172 2.017 -4.740 1.00 89.81 98 ALA A CA 1
ATOM 809 C C . ALA A 1 98 ? -3.697 1.976 -5.169 1.00 89.81 98 ALA A C 1
ATOM 811 O O . ALA A 1 98 ? -3.409 2.147 -6.354 1.00 89.81 98 ALA A O 1
ATOM 812 N N . ALA A 1 99 ? -2.781 1.671 -4.248 1.00 91.62 99 ALA A N 1
ATOM 813 C CA . ALA A 1 99 ? -1.356 1.527 -4.530 1.00 91.62 99 ALA A CA 1
ATOM 814 C C . ALA A 1 99 ? -1.084 0.394 -5.531 1.00 91.62 99 ALA A C 1
ATOM 816 O O . ALA A 1 99 ? -0.403 0.609 -6.533 1.00 91.62 99 ALA A O 1
ATOM 817 N N . LEU A 1 100 ? -1.690 -0.783 -5.331 1.00 90.88 100 LEU A N 1
ATOM 818 C CA . LEU A 1 100 ? -1.590 -1.896 -6.283 1.00 90.88 100 LEU A CA 1
ATOM 819 C C . LEU A 1 100 ? -2.164 -1.531 -7.654 1.00 90.88 100 LEU A C 1
ATOM 821 O O . LEU A 1 100 ? -1.565 -1.840 -8.681 1.00 90.88 100 LEU A O 1
ATOM 825 N N . ARG A 1 101 ? -3.312 -0.843 -7.694 1.00 89.06 101 ARG A N 1
ATOM 826 C CA . ARG A 1 101 ? -3.897 -0.357 -8.954 1.00 89.06 101 ARG A CA 1
ATOM 827 C C . ARG A 1 101 ? -2.958 0.601 -9.686 1.00 89.06 101 ARG A C 1
ATOM 829 O O . ARG A 1 101 ? -2.832 0.490 -10.903 1.00 89.06 101 ARG A O 1
ATOM 836 N N . ASP A 1 102 ? -2.315 1.511 -8.959 1.00 88.12 102 ASP A N 1
ATOM 837 C CA . ASP A 1 102 ? -1.343 2.448 -9.517 1.00 88.12 102 ASP A CA 1
ATOM 838 C C . ASP A 1 102 ? -0.135 1.699 -10.094 1.00 88.12 102 ASP A C 1
ATOM 840 O O . ASP A 1 102 ? 0.172 1.884 -11.269 1.00 88.12 102 ASP A O 1
ATOM 844 N N . ILE A 1 103 ? 0.495 0.802 -9.327 1.00 89.75 103 ILE A N 1
ATOM 845 C CA . ILE A 1 103 ? 1.685 0.056 -9.775 1.00 89.75 103 ILE A CA 1
ATOM 846 C C . ILE A 1 103 ? 1.397 -0.780 -11.026 1.00 89.75 103 ILE A C 1
ATOM 848 O O . ILE A 1 103 ? 2.226 -0.848 -11.931 1.00 89.75 103 ILE A O 1
ATOM 852 N N . ARG A 1 104 ? 0.201 -1.368 -11.145 1.00 88.25 104 ARG A N 1
ATOM 853 C CA . ARG A 1 104 ? -0.196 -2.086 -12.371 1.00 88.25 104 ARG A CA 1
ATOM 854 C C . ARG A 1 104 ? -0.243 -1.204 -13.615 1.00 88.25 104 ARG A C 1
ATOM 856 O O . ARG A 1 104 ? -0.092 -1.713 -14.714 1.00 88.25 104 ARG A O 1
ATOM 863 N N . SER A 1 105 ? -0.489 0.093 -13.454 1.00 86.75 105 SER A N 1
ATOM 864 C CA . SER A 1 105 ? -0.496 1.038 -14.575 1.00 86.75 105 SER A CA 1
ATOM 865 C C . SER A 1 105 ? 0.899 1.538 -14.957 1.00 86.75 105 SER A C 1
ATOM 867 O O . SER A 1 105 ? 1.030 2.254 -15.947 1.00 86.75 105 SER A O 1
ATOM 869 N N . TYR A 1 106 ? 1.923 1.224 -14.161 1.00 89.81 106 TYR A N 1
ATOM 870 C CA . TYR A 1 106 ? 3.289 1.679 -14.400 1.00 89.81 106 TYR A CA 1
ATOM 871 C C . TYR A 1 106 ? 3.972 0.809 -15.453 1.00 89.81 106 TYR A C 1
ATOM 873 O O . TYR A 1 106 ? 3.730 -0.395 -15.533 1.00 89.81 106 TYR A O 1
ATOM 881 N N . GLY A 1 107 ? 4.853 1.422 -16.240 1.00 89.31 107 GLY A N 1
ATOM 882 C CA . GLY A 1 107 ? 5.855 0.677 -16.991 1.00 89.31 107 GLY A CA 1
ATOM 883 C C . GLY A 1 107 ? 6.911 0.118 -16.040 1.00 89.31 107 GLY A C 1
ATOM 884 O O . GLY A 1 107 ? 7.053 0.590 -14.908 1.00 89.31 107 GLY A O 1
ATOM 885 N N . TYR A 1 108 ? 7.664 -0.875 -16.497 1.00 90.31 108 TYR A N 1
ATOM 886 C CA . TYR A 1 108 ? 8.827 -1.370 -15.774 1.00 90.31 108 TYR A CA 1
ATOM 887 C C . TYR A 1 108 ? 10.035 -1.375 -16.702 1.00 90.31 108 TYR A C 1
ATOM 889 O O . TYR A 1 108 ? 9.993 -1.977 -17.774 1.00 90.31 108 TYR A O 1
ATOM 897 N N . ASP A 1 109 ? 11.088 -0.683 -16.285 1.00 90.38 109 ASP A N 1
ATOM 898 C CA . ASP A 1 109 ? 12.383 -0.716 -16.940 1.00 90.38 109 ASP A CA 1
ATOM 899 C C . ASP A 1 109 ? 13.138 -1.963 -16.472 1.00 90.38 109 ASP A C 1
ATOM 901 O O . ASP A 1 109 ? 13.517 -2.081 -15.305 1.00 90.38 109 ASP A O 1
ATOM 905 N N . HIS A 1 110 ? 13.336 -2.912 -17.385 1.00 89.75 110 HIS A N 1
ATOM 906 C CA . HIS A 1 110 ? 14.061 -4.149 -17.106 1.00 89.75 110 HIS A CA 1
ATOM 907 C C . HIS A 1 110 ? 15.584 -3.974 -17.088 1.00 89.75 110 HIS A C 1
ATOM 909 O O . HIS A 1 110 ? 16.268 -4.847 -16.560 1.00 89.75 110 HIS A O 1
ATOM 915 N N . VAL A 1 111 ? 16.101 -2.876 -17.644 1.00 88.88 111 VAL A N 1
ATOM 916 C CA . VAL A 1 111 ? 17.531 -2.554 -17.660 1.00 88.88 111 VAL A CA 1
ATOM 917 C C . VAL A 1 111 ? 17.917 -1.897 -16.340 1.00 88.88 111 VAL A C 1
ATOM 919 O O . VAL A 1 111 ? 18.828 -2.365 -15.664 1.00 88.88 111 VAL A O 1
ATOM 922 N N . GLU A 1 112 ? 17.183 -0.862 -15.926 1.00 86.31 112 GLU A N 1
ATOM 923 C CA . GLU A 1 112 ? 17.445 -0.171 -14.655 1.00 86.31 112 GLU A CA 1
ATOM 924 C C . GLU A 1 112 ? 16.792 -0.836 -13.434 1.00 86.31 112 GLU A C 1
ATOM 926 O O . GLU A 1 112 ? 17.104 -0.492 -12.292 1.00 86.31 112 GLU A O 1
ATOM 931 N N . GLY A 1 113 ? 15.851 -1.758 -13.649 1.00 86.12 113 GLY A N 1
ATOM 932 C CA . GLY A 1 113 ? 15.114 -2.433 -12.581 1.00 86.12 113 GLY A CA 1
ATOM 933 C C . GLY A 1 113 ? 14.092 -1.544 -11.862 1.00 86.12 113 GLY A C 1
ATOM 934 O O . GLY A 1 113 ? 13.711 -1.849 -10.728 1.00 86.12 113 GLY A O 1
ATOM 935 N N . LYS A 1 114 ? 13.629 -0.456 -12.493 1.00 86.50 114 LYS A N 1
ATOM 936 C CA . LYS A 1 114 ? 12.787 0.582 -11.871 1.00 86.50 114 LYS A CA 1
ATOM 937 C C . LYS A 1 114 ? 11.402 0.681 -12.505 1.00 86.50 114 LYS A C 1
ATOM 939 O O . LYS A 1 114 ? 11.208 0.446 -13.692 1.00 86.50 114 LYS A O 1
ATOM 944 N N . PHE A 1 115 ? 10.422 1.099 -11.707 1.00 88.12 115 PHE A N 1
ATOM 945 C CA . PHE A 1 115 ? 9.093 1.434 -12.216 1.00 88.12 115 PHE A CA 1
ATOM 946 C C . PHE A 1 115 ? 9.061 2.825 -12.851 1.00 88.12 115 PHE A C 1
ATOM 948 O O . PHE A 1 115 ? 9.565 3.788 -12.275 1.00 88.12 115 PHE A O 1
ATOM 955 N N . ILE A 1 116 ? 8.372 2.928 -13.987 1.00 88.00 116 ILE A N 1
ATOM 956 C CA . ILE A 1 116 ? 8.114 4.175 -14.708 1.00 88.00 116 ILE A CA 1
ATOM 957 C C . ILE A 1 116 ? 6.635 4.540 -14.514 1.00 88.00 116 ILE A C 1
ATOM 959 O O . ILE A 1 116 ? 5.755 3.848 -15.041 1.00 88.00 116 ILE A O 1
ATOM 963 N N . PRO A 1 117 ? 6.311 5.604 -13.756 1.00 83.38 117 PRO A N 1
ATOM 964 C CA . PRO A 1 117 ? 4.931 6.028 -13.559 1.00 83.38 117 PRO A CA 1
ATOM 965 C C . PRO A 1 117 ? 4.219 6.335 -14.883 1.00 83.38 117 PRO A C 1
ATOM 967 O O . PRO A 1 117 ? 4.781 6.952 -15.783 1.00 83.38 117 PRO A O 1
ATOM 970 N N . SER A 1 118 ? 2.945 5.951 -14.990 1.00 78.75 118 SER A N 1
ATOM 971 C CA . SER A 1 118 ? 2.122 6.267 -16.166 1.00 78.75 118 SER A CA 1
ATOM 972 C C . SER A 1 118 ? 2.013 7.783 -16.390 1.00 78.75 118 SER A C 1
ATOM 974 O O . SER A 1 118 ? 1.840 8.538 -15.431 1.00 78.75 118 SER A O 1
ATOM 976 N N . SER A 1 119 ? 1.988 8.235 -17.648 1.00 65.31 119 SER A N 1
ATOM 977 C CA . SER A 1 119 ? 1.806 9.650 -18.030 1.00 65.31 119 SER A CA 1
ATOM 978 C C . SER A 1 119 ? 0.498 10.278 -17.519 1.00 65.31 119 SER A C 1
ATOM 980 O O . SER A 1 119 ? 0.396 11.491 -17.347 1.00 65.31 119 SER A O 1
ATOM 982 N N . ARG A 1 120 ? -0.516 9.467 -17.182 1.00 56.97 120 ARG A N 1
ATOM 983 C CA . ARG A 1 120 ? -1.726 9.947 -16.481 1.00 56.97 120 ARG A CA 1
ATOM 984 C C . ARG A 1 120 ? -1.455 10.372 -15.032 1.00 56.97 120 ARG A C 1
ATOM 986 O O . ARG A 1 120 ? -2.272 11.065 -14.434 1.00 56.97 120 ARG A O 1
ATOM 993 N N . LYS A 1 121 ? -0.342 9.928 -14.445 1.00 53.00 121 LYS A N 1
ATOM 994 C CA . LYS A 1 121 ? 0.079 10.202 -13.063 1.00 53.00 121 LYS A CA 1
ATOM 995 C C . LYS A 1 121 ? 1.258 11.173 -12.983 1.00 53.00 121 LYS A C 1
ATOM 997 O O . LYS A 1 121 ? 1.416 11.776 -11.928 1.00 53.00 121 LYS A O 1
ATOM 1002 N N . SER A 1 122 ? 2.012 11.386 -14.067 1.00 50.62 122 SER A N 1
ATOM 1003 C CA . SER A 1 122 ? 3.089 12.392 -14.123 1.00 50.62 122 SER A CA 1
ATOM 1004 C C . SER A 1 122 ? 2.584 13.832 -13.956 1.00 50.62 122 SER A C 1
ATOM 1006 O O . SER A 1 122 ? 3.331 14.694 -13.520 1.00 50.62 122 SER A O 1
ATOM 1008 N N . LYS A 1 123 ? 1.290 14.091 -14.199 1.00 48.31 123 LYS A N 1
ATOM 1009 C CA . LYS A 1 123 ? 0.637 15.391 -13.940 1.00 48.31 123 LYS A CA 1
ATOM 1010 C C . LYS A 1 123 ? 0.287 15.661 -12.466 1.00 48.31 123 LYS A C 1
ATOM 1012 O O . LYS A 1 123 ? -0.328 16.682 -12.171 1.00 48.31 123 LYS A O 1
ATOM 1017 N N . ARG A 1 124 ? 0.618 14.771 -11.519 1.00 51.34 124 ARG A N 1
ATOM 1018 C CA . ARG A 1 124 ? 0.382 15.004 -10.079 1.00 51.34 124 ARG A CA 1
ATOM 1019 C C . ARG A 1 124 ? 1.467 15.914 -9.506 1.00 51.34 124 ARG A C 1
ATOM 1021 O O . ARG A 1 124 ? 2.329 15.421 -8.779 1.00 51.34 124 ARG A O 1
ATOM 1028 N N . ALA A 1 125 ? 1.360 17.192 -9.882 1.00 38.97 125 ALA A N 1
ATOM 1029 C CA . ALA A 1 125 ? 2.107 18.371 -9.451 1.00 38.97 125 ALA A CA 1
ATOM 1030 C C . ALA A 1 125 ? 3.177 18.093 -8.390 1.00 38.97 125 ALA A C 1
ATOM 1032 O O . ALA A 1 125 ? 2.865 17.701 -7.260 1.00 38.97 125 ALA A O 1
ATOM 1033 N N . GLU A 1 126 ? 4.431 18.329 -8.765 1.00 46.88 126 GLU A N 1
ATOM 1034 C CA . GLU A 1 126 ? 5.450 18.664 -7.782 1.00 46.88 126 GLU A CA 1
ATOM 1035 C C . GLU A 1 126 ? 4.957 19.888 -6.998 1.00 46.88 126 GLU A C 1
ATOM 1037 O O . GLU A 1 126 ? 4.412 20.819 -7.606 1.00 46.88 126 GLU A O 1
ATOM 1042 N N . PRO A 1 127 ? 5.047 19.890 -5.660 1.00 42.69 127 PRO A N 1
ATOM 1043 C CA . PRO A 1 127 ? 4.728 21.081 -4.899 1.00 42.69 127 PRO A CA 1
ATOM 1044 C C . PRO A 1 127 ? 5.743 22.158 -5.286 1.00 42.69 127 PRO A C 1
ATOM 1046 O O . PRO A 1 127 ? 6.903 22.089 -4.893 1.00 42.69 127 PRO A O 1
ATOM 1049 N N . ALA A 1 128 ? 5.308 23.141 -6.077 1.00 41.41 128 ALA A N 1
ATOM 1050 C CA . ALA A 1 128 ? 6.065 24.364 -6.284 1.00 41.41 128 ALA A CA 1
ATOM 1051 C C . ALA A 1 128 ? 6.292 24.990 -4.903 1.00 41.41 128 ALA A C 1
ATOM 1053 O O . ALA A 1 128 ? 5.346 25.450 -4.257 1.00 41.41 128 ALA A O 1
ATOM 1054 N N . MET A 1 129 ? 7.531 24.925 -4.424 1.00 36.28 129 MET A N 1
ATOM 1055 C CA . MET A 1 129 ? 7.963 25.591 -3.206 1.00 36.28 129 MET A CA 1
ATOM 1056 C C . MET A 1 129 ? 7.830 27.094 -3.473 1.00 36.28 129 MET A C 1
ATOM 1058 O O . MET A 1 129 ? 8.631 27.682 -4.192 1.00 36.28 129 MET A O 1
ATOM 1062 N N . ARG A 1 130 ? 6.747 27.706 -2.988 1.00 35.97 130 ARG A N 1
ATOM 1063 C CA . ARG A 1 130 ? 6.586 29.158 -3.023 1.00 35.97 130 ARG A CA 1
ATOM 1064 C C . ARG A 1 130 ? 7.401 29.683 -1.847 1.00 35.97 130 ARG A C 1
ATOM 1066 O O . ARG A 1 130 ? 6.909 29.679 -0.724 1.00 35.97 130 ARG A O 1
ATOM 1073 N N . ILE A 1 131 ? 8.662 30.019 -2.101 1.00 38.75 131 ILE A N 1
ATOM 1074 C CA . ILE A 1 131 ? 9.453 30.828 -1.177 1.00 38.75 131 ILE A CA 1
ATOM 1075 C C . ILE A 1 131 ? 8.751 32.187 -1.166 1.00 38.75 131 ILE A C 1
ATOM 1077 O O . ILE A 1 131 ? 8.742 32.895 -2.170 1.00 38.75 131 ILE A O 1
ATOM 1081 N N . VAL A 1 132 ? 8.023 32.473 -0.091 1.00 43.72 132 VAL A N 1
ATOM 1082 C CA . VAL A 1 132 ? 7.719 33.852 0.281 1.00 43.72 132 VAL A CA 1
ATOM 1083 C C . VAL A 1 132 ? 9.011 34.362 0.898 1.00 43.72 132 VAL A C 1
ATOM 1085 O O . VAL A 1 132 ? 9.420 33.880 1.948 1.00 43.72 132 VAL A O 1
ATOM 1088 N N . GLU A 1 133 ? 9.719 35.218 0.167 1.00 41.34 133 GLU A N 1
ATOM 1089 C CA . GLU A 1 133 ? 10.740 36.065 0.772 1.00 41.34 133 GLU A CA 1
ATOM 1090 C C . GLU A 1 133 ? 9.985 37.040 1.676 1.00 41.34 133 GLU A C 1
ATOM 1092 O O . GLU A 1 133 ? 9.265 37.914 1.188 1.00 41.34 133 GLU A O 1
ATOM 1097 N N . ASP A 1 134 ? 10.076 36.824 2.987 1.00 41.91 134 ASP A N 1
ATOM 1098 C CA . ASP A 1 134 ? 9.746 37.851 3.964 1.00 41.91 134 ASP A CA 1
ATOM 1099 C C . ASP A 1 134 ? 10.800 38.952 3.791 1.00 41.91 134 ASP A C 1
ATOM 1101 O O . ASP A 1 134 ? 11.965 38.785 4.152 1.00 41.91 134 ASP A O 1
ATOM 1105 N N . VAL A 1 135 ? 10.411 40.044 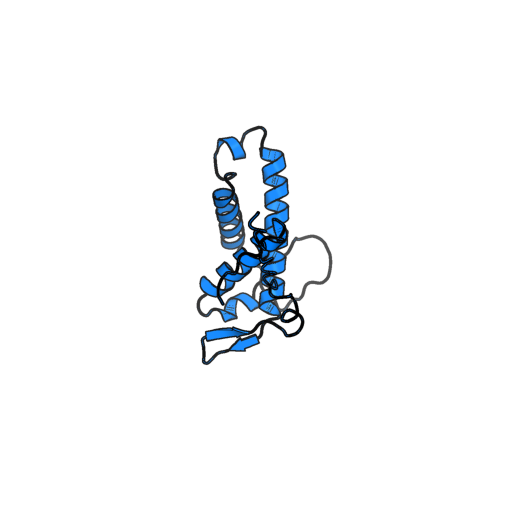3.133 1.00 47.72 135 VAL A N 1
ATOM 1106 C CA . VAL A 1 135 ? 11.193 41.279 3.118 1.00 47.72 135 VAL A CA 1
ATOM 1107 C C . VAL A 1 135 ? 11.028 41.884 4.508 1.00 47.72 135 VAL A C 1
ATOM 1109 O O . VAL A 1 135 ? 9.955 42.379 4.847 1.00 47.72 135 VAL A O 1
ATOM 1112 N N . GLU A 1 136 ? 12.064 41.764 5.334 1.00 49.00 136 GLU A N 1
ATOM 1113 C CA . GLU A 1 136 ? 12.191 42.545 6.560 1.00 49.00 136 GLU A CA 1
ATOM 1114 C C . GLU A 1 136 ? 12.369 44.016 6.154 1.00 49.00 136 GLU A C 1
ATOM 1116 O O . GLU A 1 136 ? 13.401 44.401 5.604 1.00 49.00 136 GLU A O 1
ATOM 1121 N N . ASP A 1 137 ? 11.331 44.826 6.369 1.00 47.59 137 ASP A N 1
ATOM 1122 C CA . ASP A 1 137 ? 11.439 46.282 6.343 1.00 47.59 137 ASP A CA 1
ATOM 1123 C C . ASP A 1 137 ? 12.243 46.710 7.587 1.00 47.59 137 ASP A C 1
ATOM 1125 O O . ASP A 1 137 ? 11.735 46.667 8.710 1.00 47.59 137 ASP A O 1
ATOM 1129 N N . GLU A 1 138 ? 13.517 47.069 7.397 1.00 47.28 138 GLU A N 1
ATOM 1130 C CA . GLU A 1 138 ? 14.304 47.795 8.400 1.00 47.28 138 GLU A CA 1
ATOM 1131 C C . GLU A 1 138 ? 13.775 49.236 8.521 1.00 47.28 138 GLU A C 1
ATOM 1133 O O . GLU A 1 138 ? 13.585 49.933 7.520 1.00 47.28 138 GLU A O 1
ATOM 1138 N N . GLU A 1 139 ? 13.520 49.643 9.765 1.00 49.78 139 GLU A N 1
ATOM 1139 C CA . GLU A 1 139 ? 13.041 50.964 10.199 1.00 49.78 139 GLU A CA 1
ATOM 1140 C C . GLU A 1 139 ? 14.143 52.039 10.162 1.00 49.78 139 GLU A C 1
ATOM 1142 O O . GLU A 1 139 ? 15.296 51.735 10.556 1.00 49.78 139 GLU A O 1
#

Organism: Ancylostoma caninum (NCBI:txid29170)

Nearest PDB structures (foldseek):
  1v5h-assembly1_A-2  TM=5.214E-01  e=8.551E+00  Homo sapiens
  1jl7-assembly1_A  TM=4.708E-01  e=9.543E+00  Glycera dibranchiata

Solvent-accessible surface area (backbone atoms only — not comparable to full-atom values): 8584 Å² total; per-residue (Å²): 134,81,90,75,87,58,99,83,56,51,70,55,54,48,48,18,53,50,41,37,53,46,51,56,68,77,35,87,65,36,74,61,53,52,47,39,37,70,77,78,91,84,76,82,83,81,69,82,87,51,41,73,54,57,64,69,59,54,49,51,57,52,50,54,52,35,42,75,74,66,49,59,42,71,61,35,62,75,39,92,45,32,66,58,47,52,52,50,52,56,45,50,51,52,16,44,38,49,20,44,56,52,55,52,59,32,48,70,41,82,87,82,71,42,78,40,77,33,79,90,57,70,71,67,65,78,82,78,82,74,79,76,80,80,78,79,82,83,131

Sequence (139 aa):
MDYQYRSRDNAFQMSTSFYRFLLQNITHPAYRIQKYAIRKNGRGGRDRSLKDLPRTIEMMLLDFLEDLIGYGTEEARAGDKCAERLAYRAEMFKALQAALRDIRSYGYDHVEGKFIPSSRKSKRAEPAMRIVEDVEDEE

Secondary structure (DSSP, 8-state):
------TT--HHHHHHHHHHHHHHHHSSSGGGGGGEE---TTSS---TTSEEPPHHHHHHHHHHHHHHTT--SHHHHHSTTHHHHHHHHHHHHHHHHHHHHHHHTSEEETTTTEEE--HHHHTS---------------

Mean predicted aligned error: 10.81 Å

pLDDT: mean 76.37, std 16.35, range [35.97, 92.44]